Protein AF-A0A840FCD0-F1 (afdb_monomer_lite)

Structure (mmCIF, N/CA/C/O backbone):
data_AF-A0A840FCD0-F1
#
_entry.id   AF-A0A840FCD0-F1
#
loop_
_atom_site.group_PDB
_atom_site.id
_atom_site.type_symbol
_atom_site.label_atom_id
_atom_site.label_alt_id
_atom_site.label_comp_id
_atom_site.label_asym_id
_atom_site.label_entity_id
_atom_site.label_seq_id
_atom_site.pdbx_PDB_ins_code
_atom_site.Cartn_x
_atom_site.Cartn_y
_atom_site.Cartn_z
_atom_site.occupancy
_atom_site.B_iso_or_equiv
_atom_site.auth_seq_id
_atom_site.auth_comp_id
_atom_site.auth_asym_id
_atom_site.auth_atom_id
_atom_site.pdbx_PDB_model_num
ATOM 1 N N . MET A 1 1 ? -14.335 1.901 -8.411 1.00 53.50 1 MET A N 1
ATOM 2 C CA . MET A 1 1 ? -13.126 1.988 -7.556 1.00 53.50 1 MET A CA 1
ATOM 3 C C . MET A 1 1 ? -11.954 1.161 -8.076 1.00 53.50 1 MET A C 1
ATOM 5 O O . MET A 1 1 ? -10.919 1.753 -8.349 1.00 53.50 1 MET A O 1
ATOM 9 N N . LEU A 1 2 ? -12.101 -0.151 -8.300 1.00 54.41 2 LEU A N 1
ATOM 10 C CA . LEU A 1 2 ? -10.991 -1.029 -8.716 1.00 54.41 2 LEU A CA 1
ATOM 11 C C . LEU A 1 2 ? -10.265 -0.563 -9.998 1.00 54.41 2 LEU A C 1
ATOM 13 O O . LEU A 1 2 ? -9.046 -0.466 -10.013 1.00 54.41 2 LEU A O 1
ATOM 17 N N . ARG A 1 3 ? -11.007 -0.172 -11.048 1.00 61.44 3 ARG A N 1
ATOM 18 C CA . ARG A 1 3 ? -10.421 0.370 -12.295 1.00 61.44 3 ARG A CA 1
ATOM 19 C C . ARG A 1 3 ? -9.630 1.665 -12.098 1.00 61.44 3 ARG A C 1
ATOM 21 O O . ARG A 1 3 ? -8.637 1.869 -12.782 1.00 61.44 3 ARG A O 1
ATOM 28 N N . ALA A 1 4 ? -10.061 2.535 -11.185 1.00 66.75 4 ALA A N 1
ATOM 29 C CA . ALA A 1 4 ? -9.369 3.795 -10.916 1.00 66.75 4 ALA A CA 1
ATOM 30 C C . ALA A 1 4 ? -8.042 3.549 -10.183 1.00 66.75 4 ALA A C 1
ATOM 32 O O . ALA A 1 4 ? -7.031 4.143 -10.544 1.00 66.75 4 ALA A O 1
ATOM 33 N N . LEU A 1 5 ? -8.037 2.613 -9.227 1.00 60.81 5 LEU A N 1
ATOM 34 C CA . LEU A 1 5 ? -6.828 2.165 -8.536 1.00 60.81 5 LEU A CA 1
ATOM 35 C C . LEU A 1 5 ? -5.836 1.527 -9.519 1.00 60.81 5 LEU A C 1
ATOM 37 O O . LEU A 1 5 ? -4.666 1.891 -9.538 1.00 60.81 5 LEU A O 1
ATOM 41 N N . ILE A 1 6 ? -6.329 0.640 -10.388 1.00 63.62 6 ILE A N 1
ATOM 42 C CA . ILE A 1 6 ? -5.531 -0.013 -11.432 1.00 63.62 6 ILE A CA 1
ATOM 43 C C . ILE A 1 6 ? -4.907 1.031 -12.368 1.00 63.62 6 ILE A C 1
ATOM 45 O O . ILE A 1 6 ? -3.697 1.007 -12.559 1.00 63.62 6 ILE A O 1
ATOM 49 N N . ASN A 1 7 ? -5.697 1.984 -12.875 1.00 68.12 7 ASN A N 1
ATOM 50 C CA . ASN A 1 7 ? -5.218 3.020 -13.798 1.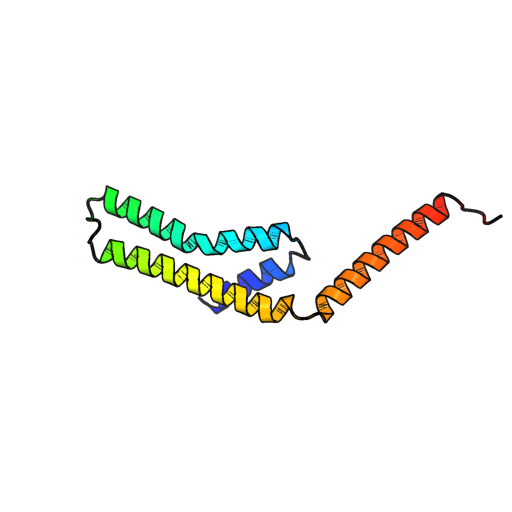00 68.12 7 ASN A CA 1
ATOM 51 C C . ASN A 1 7 ? -4.235 4.011 -13.152 1.00 68.12 7 ASN A C 1
ATOM 53 O O . ASN A 1 7 ? -3.300 4.463 -13.813 1.00 68.12 7 ASN A O 1
ATOM 57 N N . TRP A 1 8 ? -4.440 4.375 -11.881 1.00 66.12 8 TRP A N 1
ATOM 58 C CA . TRP A 1 8 ? -3.495 5.219 -11.144 1.00 66.12 8 TRP A CA 1
ATOM 59 C C . TRP A 1 8 ? -2.166 4.490 -10.926 1.00 66.12 8 TRP A C 1
ATOM 61 O O . TRP A 1 8 ? -1.113 5.041 -11.243 1.00 66.12 8 TRP A O 1
ATOM 71 N N . MET A 1 9 ? -2.221 3.227 -10.489 1.00 60.72 9 MET A N 1
ATOM 72 C CA . MET A 1 9 ? -1.029 2.394 -10.321 1.00 60.72 9 MET A CA 1
ATOM 73 C C . MET A 1 9 ? -0.307 2.156 -11.650 1.00 60.72 9 MET A C 1
ATOM 75 O O . MET A 1 9 ? 0.916 2.177 -11.664 1.00 60.72 9 MET A O 1
ATOM 79 N N . ASP A 1 10 ? -1.036 1.988 -12.759 1.00 62.25 10 ASP A N 1
ATOM 80 C CA . ASP A 1 10 ? -0.470 1.845 -14.106 1.00 62.25 10 ASP A CA 1
ATOM 81 C C . ASP A 1 10 ? 0.290 3.087 -14.573 1.00 62.25 10 ASP A C 1
ATOM 83 O O . ASP A 1 10 ? 1.387 2.971 -15.122 1.00 62.25 10 ASP A O 1
ATOM 87 N N . ARG A 1 11 ? -0.256 4.286 -14.331 1.00 62.72 11 ARG A N 1
ATOM 88 C CA . ARG A 1 11 ? 0.451 5.543 -14.627 1.00 62.72 11 ARG A CA 1
ATOM 89 C C . ARG A 1 11 ? 1.699 5.712 -13.776 1.00 62.72 11 ARG A C 1
ATOM 91 O O . ARG A 1 11 ? 2.743 6.084 -14.309 1.00 62.72 11 ARG A O 1
ATOM 98 N N . ASP A 1 12 ? 1.593 5.446 -12.478 1.00 61.62 12 ASP A N 1
ATOM 99 C CA . ASP A 1 12 ? 2.732 5.561 -11.571 1.00 61.62 12 ASP A CA 1
ATOM 100 C C . ASP A 1 12 ? 3.843 4.574 -11.966 1.00 61.62 12 ASP A C 1
ATOM 102 O O . ASP A 1 12 ? 5.015 4.948 -12.041 1.00 61.62 12 ASP A O 1
ATOM 106 N N . TRP A 1 13 ? 3.463 3.361 -12.375 1.00 57.00 13 TRP A N 1
ATOM 107 C CA . TRP A 1 13 ? 4.379 2.335 -12.870 1.00 57.00 13 TRP A CA 1
ATOM 108 C C . TRP A 1 13 ? 5.039 2.670 -14.207 1.00 57.00 13 TRP A C 1
ATOM 110 O O . TRP A 1 13 ? 6.257 2.539 -14.333 1.00 57.00 13 TRP A O 1
ATOM 120 N N . ALA A 1 14 ? 4.276 3.130 -15.202 1.00 57.94 14 ALA A N 1
ATOM 121 C CA . ALA A 1 14 ? 4.818 3.496 -16.513 1.00 57.94 14 ALA A CA 1
ATOM 122 C C . ALA A 1 14 ? 5.866 4.620 -16.417 1.00 57.94 14 ALA A C 1
ATOM 124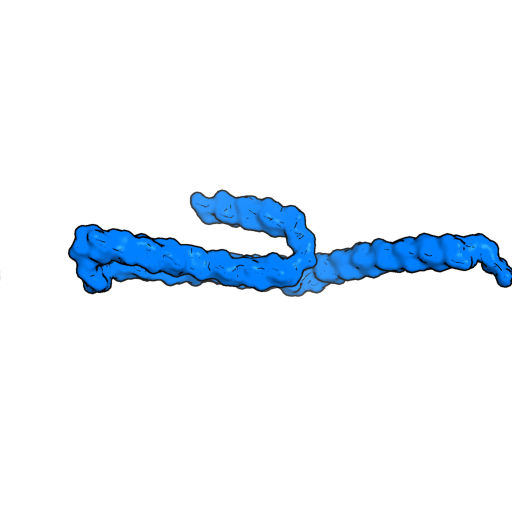 O O . ALA A 1 14 ? 6.798 4.681 -17.221 1.00 57.94 14 ALA A O 1
ATOM 125 N N . SER A 1 15 ? 5.739 5.491 -15.412 1.00 57.81 15 SER A N 1
ATOM 126 C CA . SER A 1 15 ? 6.661 6.605 -15.192 1.00 57.81 15 SER A CA 1
ATOM 127 C C . SER A 1 15 ? 7.991 6.207 -14.533 1.00 57.81 15 SER A C 1
ATOM 129 O O . SER A 1 15 ? 8.972 6.943 -14.647 1.00 57.81 15 SER A O 1
ATOM 131 N N . ARG A 1 16 ? 8.079 5.039 -13.879 1.00 55.12 16 ARG A N 1
ATOM 132 C CA . ARG A 1 16 ? 9.210 4.685 -13.001 1.00 55.12 16 ARG A CA 1
ATOM 133 C C . ARG A 1 16 ? 9.957 3.459 -13.522 1.00 55.12 16 ARG A C 1
ATOM 135 O O . ARG A 1 16 ? 9.874 2.360 -12.979 1.00 55.12 16 ARG A O 1
ATOM 142 N N . ARG A 1 17 ? 10.727 3.674 -14.598 1.00 52.75 17 ARG A N 1
ATOM 143 C CA . ARG A 1 17 ? 11.717 2.721 -15.132 1.00 52.75 17 ARG A CA 1
ATOM 144 C C . ARG A 1 17 ? 12.631 2.218 -13.998 1.00 52.75 17 ARG A C 1
ATOM 146 O O . ARG A 1 17 ? 13.427 2.984 -13.470 1.00 52.75 17 ARG A O 1
ATOM 153 N N . TYR A 1 18 ? 12.521 0.932 -13.665 1.00 51.69 18 TYR A N 1
ATOM 154 C CA . TYR A 1 18 ? 13.564 0.100 -13.049 1.00 51.69 18 TYR A CA 1
ATOM 155 C C . TYR A 1 18 ? 14.336 0.729 -11.869 1.00 51.69 18 TYR A C 1
ATOM 157 O O . TYR A 1 18 ? 15.547 0.930 -11.938 1.00 51.69 18 TYR A O 1
ATOM 165 N N . ASN A 1 19 ? 13.654 1.013 -10.756 1.00 57.84 19 ASN A N 1
ATOM 166 C CA . ASN A 1 19 ? 14.333 1.361 -9.507 1.00 57.84 19 ASN A CA 1
ATOM 167 C C . ASN A 1 19 ? 14.109 0.256 -8.450 1.00 57.84 19 ASN A C 1
ATOM 169 O O . ASN A 1 19 ? 12.993 0.123 -7.945 1.00 57.84 19 ASN A O 1
ATOM 173 N N . PRO A 1 20 ? 15.135 -0.539 -8.084 1.00 57.75 20 PRO A N 1
ATOM 174 C CA . PRO A 1 20 ? 15.003 -1.603 -7.083 1.00 57.75 20 PRO A CA 1
ATOM 175 C C . PRO A 1 20 ? 14.626 -1.068 -5.693 1.00 57.75 20 PRO A C 1
ATOM 177 O O . PRO A 1 20 ? 13.909 -1.740 -4.953 1.00 57.75 20 PRO A O 1
ATOM 180 N N . VAL A 1 21 ? 15.019 0.169 -5.365 1.00 61.59 21 VAL A N 1
ATOM 181 C CA . VAL A 1 21 ? 14.587 0.858 -4.137 1.00 61.59 21 VAL A CA 1
ATOM 182 C C . VAL A 1 21 ? 13.081 1.101 -4.165 1.00 61.59 21 VAL A C 1
ATOM 184 O O . VAL A 1 21 ? 12.413 0.967 -3.146 1.00 61.59 21 VAL A O 1
ATOM 187 N N . PHE A 1 22 ? 12.520 1.389 -5.339 1.00 62.56 22 PHE A N 1
ATOM 188 C CA . PHE A 1 22 ? 11.083 1.568 -5.504 1.00 62.56 22 PHE A CA 1
ATOM 189 C C . PHE A 1 22 ? 10.326 0.241 -5.394 1.00 62.56 22 PHE A C 1
ATOM 191 O O . PHE A 1 22 ? 9.301 0.188 -4.727 1.00 62.56 22 PHE A O 1
ATOM 198 N N . ALA A 1 23 ? 10.860 -0.850 -5.954 1.00 63.00 23 ALA A N 1
ATOM 199 C CA . ALA A 1 23 ? 10.286 -2.187 -5.777 1.00 63.00 23 ALA A CA 1
ATOM 200 C C . ALA A 1 23 ? 10.271 -2.623 -4.298 1.00 63.00 23 ALA A C 1
ATOM 202 O O . ALA A 1 23 ? 9.328 -3.276 -3.849 1.00 63.00 23 ALA A O 1
ATOM 203 N N . PHE A 1 24 ? 11.291 -2.232 -3.528 1.00 65.75 24 PHE A N 1
ATOM 204 C CA . PHE A 1 24 ? 11.316 -2.420 -2.079 1.00 65.75 24 PHE A CA 1
ATOM 205 C C . PHE A 1 24 ? 10.308 -1.505 -1.365 1.00 65.75 24 PHE A C 1
ATOM 207 O O . PHE A 1 24 ? 9.499 -1.989 -0.576 1.00 65.75 24 PHE A O 1
ATOM 214 N N . ALA A 1 25 ? 10.283 -0.210 -1.691 1.00 67.44 25 ALA A N 1
ATOM 215 C CA . ALA A 1 25 ? 9.358 0.764 -1.106 1.00 67.44 25 ALA A CA 1
ATOM 216 C C . ALA A 1 25 ? 7.883 0.453 -1.416 1.00 67.44 25 ALA A C 1
ATOM 218 O O . ALA A 1 25 ? 7.010 0.706 -0.593 1.00 67.44 25 ALA A O 1
ATOM 219 N N . GLN A 1 26 ? 7.587 -0.170 -2.557 1.00 68.56 26 GLN A N 1
ATOM 220 C CA . GLN A 1 26 ? 6.238 -0.600 -2.920 1.00 68.56 26 GLN A CA 1
ATOM 221 C C . GLN A 1 26 ? 5.691 -1.672 -1.962 1.00 68.56 26 GLN A C 1
ATOM 223 O O . GLN A 1 26 ? 4.480 -1.766 -1.781 1.00 68.56 26 GLN A O 1
ATOM 228 N N . ARG A 1 27 ? 6.558 -2.430 -1.276 1.00 72.00 27 ARG A N 1
ATOM 229 C CA . ARG A 1 27 ? 6.138 -3.365 -0.218 1.00 72.00 27 ARG A CA 1
ATOM 230 C C . ARG A 1 27 ? 5.635 -2.633 1.028 1.00 72.00 27 ARG A C 1
ATOM 232 O O . ARG A 1 27 ? 4.773 -3.157 1.721 1.00 72.00 27 ARG A O 1
ATOM 239 N N . LEU A 1 28 ? 6.100 -1.405 1.283 1.00 75.31 28 LEU A N 1
ATOM 240 C CA . LEU A 1 28 ? 5.592 -0.574 2.383 1.00 75.31 28 LEU A CA 1
ATOM 241 C C . LEU A 1 28 ? 4.139 -0.144 2.142 1.00 75.31 28 LEU A C 1
ATOM 243 O O . LEU A 1 28 ? 3.376 -0.001 3.093 1.00 75.31 28 LEU A O 1
ATOM 247 N N . VAL A 1 29 ? 3.724 -0.025 0.874 1.00 77.94 29 VAL A N 1
ATOM 248 C CA . VAL A 1 29 ? 2.329 0.271 0.504 1.00 77.94 29 VAL A CA 1
ATOM 249 C C . VAL A 1 29 ? 1.380 -0.842 0.961 1.00 77.94 29 VAL A C 1
ATOM 251 O O . VAL A 1 29 ? 0.216 -0.570 1.242 1.00 77.94 29 VAL A O 1
ATOM 254 N N . TRP A 1 30 ? 1.861 -2.083 1.111 1.00 80.31 30 TRP A N 1
ATOM 255 C CA . TRP A 1 30 ? 1.038 -3.194 1.601 1.00 80.31 30 TRP A CA 1
ATOM 256 C C . TRP A 1 30 ? 0.594 -2.990 3.048 1.00 80.31 30 TRP A C 1
ATOM 258 O O . TRP A 1 30 ? -0.508 -3.391 3.402 1.00 80.31 30 TRP A O 1
ATOM 268 N N . GLY A 1 31 ? 1.418 -2.335 3.869 1.00 81.06 31 GLY A N 1
ATOM 269 C CA . GLY A 1 31 ? 1.096 -2.066 5.268 1.00 81.06 31 GLY A CA 1
ATOM 270 C C . GLY A 1 31 ? 0.125 -0.902 5.466 1.0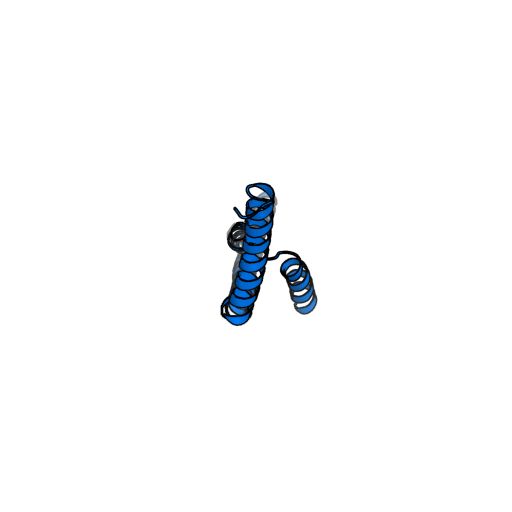0 81.06 31 GLY A C 1
ATOM 271 O O . GLY A 1 31 ? -0.463 -0.791 6.537 1.00 81.06 31 GLY A O 1
ATOM 272 N N . VAL A 1 32 ? -0.075 -0.040 4.461 1.00 87.69 32 VAL A N 1
ATOM 273 C CA . VAL A 1 32 ? -0.885 1.187 4.592 1.00 87.69 32 VAL A CA 1
ATOM 274 C C . VAL A 1 32 ? -2.308 0.911 5.096 1.00 87.69 32 VAL A C 1
ATOM 276 O O . VAL A 1 32 ? -2.716 1.582 6.043 1.00 87.69 32 VAL A O 1
ATOM 279 N N . PRO A 1 33 ? -3.062 -0.072 4.565 1.00 88.44 33 PRO A N 1
ATOM 280 C CA . PRO A 1 33 ? -4.389 -0.393 5.090 1.00 88.44 33 PRO A CA 1
ATOM 281 C C . PRO A 1 33 ? -4.374 -0.805 6.565 1.00 88.44 33 PRO A C 1
ATOM 283 O O . PRO A 1 33 ? -5.258 -0.406 7.317 1.00 88.44 33 PRO A O 1
ATOM 286 N N . VAL A 1 34 ? -3.349 -1.550 6.994 1.00 89.06 34 VAL A N 1
ATOM 287 C CA . VAL A 1 34 ? -3.196 -1.965 8.394 1.00 89.06 34 VAL A CA 1
ATOM 288 C C . VAL A 1 34 ? -2.874 -0.763 9.274 1.00 89.06 34 VAL A C 1
ATOM 290 O O . VAL A 1 34 ? -3.558 -0.550 10.268 1.00 89.06 34 VAL A O 1
ATOM 293 N N . PHE A 1 35 ? -1.911 0.080 8.895 1.00 91.00 35 PHE A N 1
ATOM 294 C CA . PHE A 1 35 ? -1.587 1.285 9.667 1.00 91.00 35 PHE A CA 1
ATOM 295 C C . PHE A 1 35 ? -2.773 2.245 9.782 1.00 91.00 35 PHE A C 1
ATOM 297 O O . PHE A 1 35 ? -3.012 2.788 10.857 1.00 91.00 35 PHE A O 1
ATOM 304 N N . LEU A 1 36 ? -3.551 2.411 8.709 1.00 91.69 36 LEU A N 1
ATOM 305 C CA . LEU A 1 36 ? -4.783 3.199 8.747 1.00 91.69 36 LEU A CA 1
ATOM 306 C C . LEU A 1 36 ? -5.826 2.575 9.677 1.00 91.69 36 LEU A C 1
ATOM 308 O O . LEU A 1 36 ? -6.452 3.300 10.445 1.00 91.69 36 LEU A O 1
ATOM 312 N N . SER A 1 37 ? -5.988 1.248 9.651 1.00 90.50 37 SER A N 1
ATOM 313 C CA . SER A 1 37 ? -6.900 0.563 10.572 1.00 90.50 37 SER A CA 1
ATOM 314 C C . SER A 1 37 ? -6.466 0.709 12.030 1.00 90.50 37 SER A C 1
ATOM 316 O O . SER A 1 37 ? -7.299 1.018 12.870 1.00 90.50 37 SER A O 1
ATOM 318 N N . LEU A 1 38 ? -5.167 0.604 12.331 1.00 92.00 38 LEU A N 1
ATOM 319 C CA . LEU A 1 38 ? -4.633 0.802 13.681 1.00 92.00 38 LEU A CA 1
ATOM 320 C C . LEU A 1 38 ? -4.833 2.241 14.166 1.00 92.00 38 LEU A C 1
ATOM 322 O O . LEU A 1 38 ? -5.248 2.454 15.300 1.00 92.00 38 LEU A O 1
ATOM 326 N N . ALA A 1 39 ? -4.589 3.231 13.302 1.00 92.44 39 ALA A N 1
ATOM 327 C CA . ALA A 1 39 ? -4.842 4.633 13.626 1.00 92.44 39 ALA A CA 1
ATOM 328 C C . ALA A 1 39 ? -6.334 4.898 13.893 1.00 92.44 39 ALA A C 1
ATOM 330 O O . ALA A 1 39 ? -6.675 5.638 14.814 1.00 92.44 39 ALA A O 1
ATOM 331 N N . ALA A 1 40 ? -7.223 4.271 13.118 1.00 91.00 40 ALA A N 1
ATOM 332 C CA . ALA A 1 40 ? -8.663 4.366 13.322 1.00 91.00 40 ALA A CA 1
ATOM 333 C C . ALA A 1 40 ? -9.113 3.675 14.620 1.00 91.00 40 ALA A C 1
ATOM 335 O O . ALA A 1 40 ? -9.927 4.240 15.343 1.00 91.00 40 ALA A O 1
ATOM 336 N N . VAL A 1 41 ? -8.554 2.509 14.959 1.00 91.69 41 VAL A N 1
ATOM 337 C CA . VAL A 1 41 ? -8.811 1.835 16.243 1.00 91.69 41 VAL A CA 1
ATOM 338 C C . VAL A 1 41 ? -8.360 2.700 17.417 1.00 91.69 41 VAL A C 1
ATOM 340 O O . VAL A 1 41 ? -9.151 2.938 18.322 1.00 91.69 41 VAL A O 1
ATOM 343 N N . ALA A 1 42 ? -7.151 3.265 17.367 1.00 90.19 42 ALA A N 1
ATOM 344 C CA . ALA A 1 42 ? -6.666 4.170 18.411 1.00 90.19 42 ALA A CA 1
ATOM 345 C C . ALA A 1 42 ? -7.581 5.399 18.588 1.00 90.19 42 ALA A C 1
ATOM 347 O O . ALA A 1 42 ? -7.840 5.836 19.710 1.00 90.19 42 ALA A O 1
ATOM 348 N N . ALA A 1 43 ? -8.117 5.939 17.489 1.00 91.94 43 ALA A N 1
ATOM 349 C CA . ALA A 1 43 ? -9.100 7.016 17.549 1.00 91.94 43 ALA A CA 1
ATOM 350 C C . ALA A 1 43 ? -10.426 6.557 18.186 1.00 91.94 43 ALA A C 1
ATOM 352 O O . ALA A 1 43 ? -10.973 7.265 19.028 1.00 91.94 43 ALA A O 1
ATOM 353 N N . LEU A 1 44 ? -10.929 5.371 17.838 1.00 90.25 44 LEU A N 1
ATOM 354 C CA . LEU A 1 44 ? -12.163 4.809 18.401 1.00 90.25 44 LEU A CA 1
ATOM 355 C C . LEU A 1 44 ? -12.047 4.523 19.902 1.00 90.25 44 LEU A C 1
ATOM 357 O O . LEU A 1 44 ? -12.975 4.823 20.655 1.00 90.25 44 LEU A O 1
ATOM 361 N N . GLU A 1 45 ? -10.904 4.008 20.345 1.00 89.56 45 GLU A N 1
ATOM 362 C CA . GLU A 1 45 ? -10.611 3.799 21.765 1.00 89.56 45 GLU A CA 1
ATOM 363 C C . GLU A 1 45 ? -10.539 5.121 22.527 1.00 89.56 45 GLU A C 1
ATOM 365 O O . GLU A 1 45 ? -11.090 5.235 23.620 1.00 89.56 45 GLU A O 1
ATOM 370 N N . SER A 1 46 ? -9.940 6.161 21.930 1.00 90.50 46 SER A N 1
ATOM 371 C CA . SER A 1 46 ? -9.905 7.499 22.538 1.00 90.50 46 SER A CA 1
ATOM 372 C C . SER A 1 46 ? -11.298 8.117 22.726 1.00 90.50 46 SER A C 1
ATOM 374 O O . SER A 1 46 ? -11.487 8.967 23.593 1.00 90.50 46 SER A O 1
ATOM 376 N N . LEU A 1 47 ? -12.284 7.660 21.945 1.00 89.94 47 LEU A N 1
ATOM 377 C CA . LEU A 1 47 ? -13.691 8.053 22.043 1.00 89.94 47 LEU A CA 1
ATOM 378 C C . LEU A 1 47 ? -14.499 7.164 23.008 1.00 89.94 47 LEU A C 1
ATOM 380 O O . LEU A 1 47 ? -15.695 7.389 23.177 1.00 89.94 47 LEU A O 1
ATOM 384 N N . GLY A 1 48 ? -13.859 6.184 23.655 1.00 88.50 48 GLY A N 1
ATOM 385 C CA . GLY A 1 48 ? -14.472 5.311 24.659 1.00 88.50 48 GLY A CA 1
ATOM 386 C C . GLY A 1 48 ? -14.982 3.967 24.134 1.00 88.50 48 GLY A C 1
ATOM 387 O O . GLY A 1 48 ? -15.674 3.266 24.872 1.00 88.50 48 GLY A O 1
ATOM 388 N N . SER A 1 49 ? -14.657 3.591 22.893 1.00 87.50 49 SER A N 1
ATOM 389 C CA . SER A 1 49 ? -14.989 2.256 22.368 1.00 87.50 49 SER A CA 1
ATOM 390 C C . SER A 1 49 ? -14.147 1.190 23.074 1.00 87.50 49 SER A C 1
ATOM 392 O O . SER A 1 49 ? -12.962 1.410 23.333 1.00 87.50 49 SER A O 1
ATOM 394 N N . SER A 1 50 ? -14.735 0.031 23.383 1.00 86.62 50 SER A N 1
ATOM 395 C CA . SER A 1 50 ? -13.974 -1.087 23.950 1.00 86.62 50 SER A CA 1
ATOM 396 C C . SER A 1 50 ? -13.226 -1.852 22.855 1.00 86.62 50 SER A C 1
ATOM 398 O O . SER A 1 50 ? -13.590 -1.809 21.681 1.00 86.62 50 SER A O 1
ATOM 400 N N . HIS A 1 51 ? -12.189 -2.590 23.248 1.00 80.56 51 HIS A N 1
ATOM 401 C CA . HIS A 1 51 ? -11.404 -3.417 22.326 1.00 80.56 51 HIS A CA 1
ATOM 402 C C . HIS A 1 51 ? -12.239 -4.524 21.653 1.00 80.56 51 HIS A C 1
ATOM 404 O O . HIS A 1 51 ? -11.930 -4.949 20.542 1.00 80.56 51 HIS A O 1
ATOM 410 N N . ASP A 1 52 ? -13.315 -4.957 22.317 1.00 86.62 52 ASP A N 1
ATOM 411 C CA . ASP A 1 52 ? -14.234 -5.993 21.838 1.00 86.62 52 ASP A CA 1
ATOM 412 C C . ASP A 1 52 ? -15.413 -5.415 21.038 1.00 86.62 52 ASP A C 1
ATOM 414 O O . ASP A 1 52 ? -16.312 -6.156 20.631 1.00 86.62 52 ASP A O 1
ATOM 418 N N . ASP A 1 53 ? -15.440 -4.096 20.815 1.00 88.25 53 ASP A N 1
ATOM 419 C CA . ASP A 1 53 ? -16.485 -3.458 20.025 1.00 88.25 53 ASP A CA 1
ATOM 420 C C . ASP A 1 53 ? -16.471 -4.036 18.593 1.00 88.25 53 ASP A C 1
ATOM 422 O O . ASP A 1 53 ? -15.430 -4.011 17.918 1.00 88.25 53 ASP A O 1
ATOM 426 N N . PRO A 1 54 ? -17.613 -4.539 18.081 1.00 91.00 54 PRO A N 1
ATOM 427 C CA . PRO A 1 54 ? -17.734 -5.011 16.704 1.00 91.00 54 PRO A CA 1
ATOM 428 C C . PRO A 1 54 ? -17.208 -4.018 15.662 1.00 91.00 54 PRO A C 1
ATOM 430 O O . PRO A 1 54 ? -16.740 -4.429 14.599 1.00 91.00 54 PRO A O 1
ATOM 433 N N . LEU A 1 55 ? -17.266 -2.716 15.956 1.00 88.88 55 LEU A N 1
ATOM 434 C CA . LEU A 1 55 ? -16.754 -1.663 15.089 1.00 88.88 55 LEU A CA 1
ATOM 435 C C . LEU A 1 55 ? -15.217 -1.652 15.053 1.00 88.88 55 LEU A C 1
ATOM 437 O O . LEU A 1 55 ? -14.638 -1.592 13.967 1.00 88.88 55 LEU A O 1
ATOM 441 N N . VAL A 1 56 ? -14.552 -1.796 16.204 1.00 88.00 56 VAL A N 1
ATOM 442 C CA . VAL A 1 56 ? -13.084 -1.920 16.313 1.00 88.00 56 VAL A CA 1
ATOM 443 C C . VAL A 1 56 ? -12.595 -3.173 15.582 1.00 88.00 56 VAL A C 1
ATOM 445 O O . VAL A 1 56 ? -11.694 -3.098 14.739 1.00 88.00 56 VAL A O 1
ATOM 448 N N . LEU A 1 57 ? -13.256 -4.310 15.817 1.00 91.31 57 LEU A N 1
ATOM 449 C CA . LEU A 1 57 ? -12.952 -5.574 15.141 1.00 91.31 57 LEU A CA 1
ATOM 450 C C . LEU A 1 57 ? -13.179 -5.485 13.624 1.00 91.31 57 LEU A C 1
ATOM 452 O O . LEU A 1 57 ? -12.364 -5.974 12.838 1.00 91.31 57 LEU A O 1
ATOM 456 N N . GLY A 1 58 ? -14.255 -4.820 13.195 1.00 90.38 58 GLY A N 1
ATOM 457 C CA . GLY A 1 58 ? -14.570 -4.600 11.785 1.00 90.38 58 GLY A CA 1
ATOM 458 C C . GLY A 1 58 ? -13.530 -3.738 11.067 1.00 90.38 58 GLY A C 1
ATOM 459 O O . GLY A 1 58 ? -13.130 -4.060 9.946 1.00 90.38 58 GLY A O 1
ATOM 460 N N . VAL A 1 59 ? -13.040 -2.677 11.715 1.00 90.00 59 VAL A N 1
ATOM 461 C CA . VAL A 1 59 ? -11.981 -1.806 11.176 1.00 90.00 59 VAL A CA 1
ATOM 462 C C . VAL A 1 59 ? -10.670 -2.573 10.997 1.00 90.00 59 VAL A C 1
ATOM 464 O O . VAL A 1 59 ? -10.046 -2.476 9.937 1.00 90.00 59 VAL A O 1
ATOM 467 N N . LEU A 1 60 ? -10.277 -3.384 11.981 1.00 90.19 60 LEU A N 1
ATOM 468 C CA . LEU A 1 60 ? -9.103 -4.260 11.893 1.00 90.19 60 LEU A CA 1
ATOM 469 C C . LEU A 1 60 ? -9.237 -5.297 10.772 1.00 90.19 60 LEU A C 1
ATOM 471 O O . LEU A 1 60 ? -8.321 -5.459 9.961 1.00 90.19 60 LEU A O 1
ATOM 475 N N . ALA A 1 61 ? -10.392 -5.962 10.678 1.00 92.06 61 ALA A N 1
ATOM 476 C CA . ALA A 1 61 ? -10.665 -6.939 9.627 1.00 92.06 61 ALA A CA 1
ATOM 477 C C . ALA A 1 61 ? -10.607 -6.305 8.226 1.00 92.06 61 ALA A C 1
ATOM 479 O O . ALA A 1 61 ? -10.019 -6.883 7.308 1.00 92.06 61 ALA A O 1
ATOM 480 N N . LEU A 1 62 ? -11.149 -5.093 8.064 1.00 91.31 62 LEU A N 1
ATOM 481 C CA . LEU A 1 62 ? -11.063 -4.322 6.821 1.00 91.31 62 LEU A CA 1
ATOM 482 C C . LEU A 1 62 ? -9.623 -3.921 6.485 1.00 91.31 62 LEU A C 1
ATOM 484 O O . LEU A 1 62 ? -9.224 -4.024 5.323 1.00 91.31 62 LEU A O 1
ATOM 488 N N . GLY A 1 63 ? -8.831 -3.509 7.478 1.00 89.75 63 GLY A N 1
ATOM 489 C CA . GLY A 1 63 ? -7.407 -3.215 7.307 1.00 89.75 63 GLY A CA 1
ATOM 490 C C . GLY A 1 63 ? -6.626 -4.430 6.807 1.00 89.75 63 GLY A C 1
ATOM 491 O O . GLY A 1 63 ? -5.907 -4.344 5.808 1.00 89.75 63 GLY A O 1
ATOM 492 N N . GLY A 1 64 ? -6.832 -5.586 7.442 1.00 90.88 64 GLY A N 1
ATOM 493 C CA . GLY A 1 64 ? -6.230 -6.855 7.032 1.00 90.88 64 GLY A CA 1
ATOM 494 C C . GLY A 1 64 ? -6.650 -7.277 5.621 1.00 90.88 64 GLY A C 1
ATOM 495 O O . GLY A 1 64 ? -5.797 -7.530 4.768 1.00 90.88 64 GLY A O 1
ATOM 496 N N . ALA A 1 65 ? -7.953 -7.290 5.331 1.00 92.38 65 ALA A N 1
ATOM 497 C CA . ALA A 1 65 ? -8.472 -7.631 4.006 1.00 92.38 65 ALA A CA 1
ATOM 498 C C . ALA A 1 65 ? -7.953 -6.676 2.916 1.00 92.38 65 ALA A C 1
ATOM 500 O O . ALA A 1 65 ? -7.580 -7.113 1.825 1.00 92.38 65 ALA A O 1
ATOM 501 N N . GLY A 1 66 ? -7.867 -5.378 3.223 1.00 88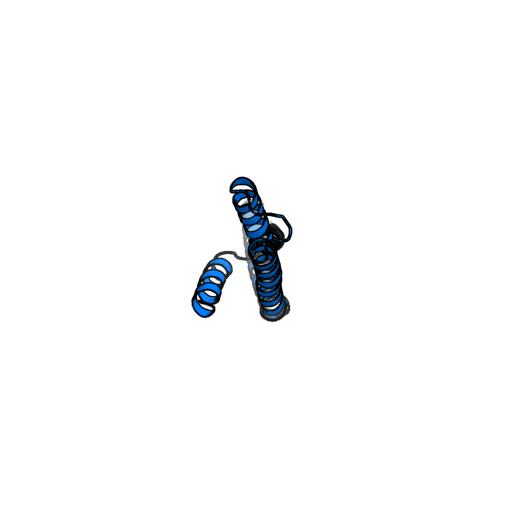.06 66 GLY A N 1
ATOM 502 C CA . GLY A 1 66 ? -7.300 -4.363 2.340 1.00 88.06 66 GLY A CA 1
ATOM 503 C C . GLY A 1 66 ? -5.823 -4.610 2.035 1.00 88.06 66 GLY A C 1
ATOM 504 O O . GLY A 1 66 ? -5.424 -4.557 0.870 1.00 88.06 66 GLY A O 1
ATOM 505 N N . MET A 1 67 ? -5.019 -4.948 3.048 1.00 89.44 67 MET A N 1
ATOM 506 C CA . MET A 1 67 ? -3.616 -5.333 2.859 1.00 89.44 67 MET A CA 1
ATOM 507 C C . MET A 1 67 ? -3.493 -6.550 1.940 1.00 89.44 67 MET A C 1
ATOM 509 O O . MET A 1 67 ? -2.725 -6.508 0.977 1.00 89.44 67 MET A O 1
ATOM 513 N N . PHE A 1 68 ? -4.277 -7.606 2.178 1.00 88.19 68 PHE A N 1
ATOM 514 C CA . PHE A 1 68 ? -4.259 -8.803 1.332 1.00 88.19 68 PHE A CA 1
ATOM 515 C C . PHE A 1 68 ? -4.672 -8.506 -0.111 1.00 88.19 68 PHE A C 1
ATOM 517 O O . PHE A 1 68 ? -4.021 -8.987 -1.037 1.00 88.19 68 PHE A O 1
ATOM 524 N N . ALA A 1 69 ? -5.697 -7.679 -0.325 1.00 87.12 69 ALA A N 1
ATOM 525 C CA . ALA A 1 69 ? -6.128 -7.286 -1.663 1.00 87.12 69 ALA A CA 1
ATOM 526 C C . ALA A 1 69 ? -5.024 -6.524 -2.420 1.00 87.12 69 ALA A C 1
ATOM 528 O O . ALA A 1 69 ? -4.717 -6.854 -3.568 1.00 87.12 69 ALA A O 1
ATOM 529 N N . ILE A 1 70 ? -4.379 -5.545 -1.775 1.00 82.88 70 ILE A N 1
ATOM 530 C CA . ILE A 1 70 ? -3.273 -4.780 -2.375 1.00 82.88 70 ILE A CA 1
ATOM 531 C C . ILE A 1 70 ? -2.066 -5.684 -2.649 1.00 82.88 70 ILE A C 1
ATOM 533 O O . ILE A 1 70 ? -1.443 -5.582 -3.712 1.00 82.88 70 ILE A O 1
ATOM 537 N N . MET A 1 71 ? -1.744 -6.585 -1.720 1.00 84.38 71 MET A N 1
ATOM 538 C CA . MET A 1 71 ? -0.649 -7.538 -1.870 1.00 84.38 71 MET A CA 1
ATOM 539 C C . MET A 1 71 ? -0.904 -8.505 -3.033 1.00 84.38 71 MET A C 1
ATOM 541 O O . MET A 1 71 ? -0.028 -8.670 -3.878 1.00 84.38 71 MET A O 1
ATOM 545 N N . LEU A 1 72 ? -2.104 -9.088 -3.137 1.00 83.94 72 LEU A N 1
ATOM 546 C CA . LEU A 1 72 ? -2.480 -10.001 -4.223 1.00 83.94 72 LEU A CA 1
ATOM 547 C C . LEU A 1 72 ? -2.433 -9.319 -5.589 1.00 83.94 72 LEU A C 1
ATOM 549 O O . LEU A 1 72 ? -1.882 -9.881 -6.532 1.00 83.94 72 LEU A O 1
ATOM 553 N N . VAL A 1 73 ? -2.948 -8.092 -5.699 1.00 79.19 73 VAL A N 1
ATOM 554 C CA . VAL A 1 73 ? -2.855 -7.313 -6.942 1.00 79.19 73 VAL A CA 1
ATOM 555 C C . VAL A 1 73 ? -1.395 -7.012 -7.280 1.00 79.19 73 VAL A C 1
ATOM 557 O O . VAL A 1 73 ? -0.988 -7.160 -8.432 1.00 79.19 73 VAL A O 1
ATOM 560 N N . SER A 1 74 ? -0.582 -6.643 -6.288 1.00 73.81 74 SER A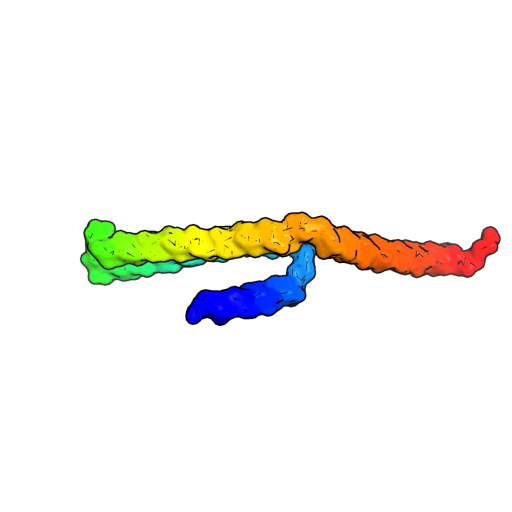 N 1
ATOM 561 C CA . SER A 1 74 ? 0.851 -6.396 -6.487 1.00 73.81 74 SER A CA 1
ATOM 562 C C . SER A 1 74 ? 1.585 -7.654 -6.961 1.00 73.81 74 SER A C 1
ATOM 564 O O . SER A 1 74 ? 2.368 -7.579 -7.905 1.00 73.81 74 SER A O 1
ATOM 566 N N . LEU A 1 75 ? 1.300 -8.812 -6.358 1.00 75.50 75 LEU A N 1
ATOM 567 C CA . LEU A 1 75 ? 1.884 -10.107 -6.717 1.00 75.50 75 LEU A CA 1
ATOM 568 C C . LEU A 1 75 ? 1.441 -10.578 -8.101 1.00 75.50 75 LEU A C 1
ATOM 570 O O . LEU A 1 75 ? 2.289 -10.956 -8.902 1.00 75.50 75 LEU A O 1
ATOM 574 N N . TYR A 1 76 ? 0.146 -10.504 -8.415 1.00 75.44 76 TYR A N 1
ATOM 575 C CA . TYR A 1 76 ? -0.383 -10.830 -9.741 1.00 75.44 76 TYR A CA 1
ATOM 576 C C . TYR A 1 76 ? 0.305 -9.999 -10.828 1.00 75.44 76 TYR A C 1
ATOM 578 O O . TYR A 1 76 ? 0.720 -10.527 -11.857 1.00 75.44 76 TYR A O 1
ATOM 586 N N . ARG A 1 77 ? 0.495 -8.697 -10.588 1.00 66.06 77 ARG A N 1
ATOM 587 C CA . ARG A 1 77 ? 1.162 -7.810 -11.549 1.00 66.06 77 ARG A CA 1
ATOM 588 C C . ARG A 1 77 ? 2.672 -8.020 -11.601 1.00 66.06 77 ARG A C 1
ATOM 590 O O . ARG A 1 77 ? 3.243 -7.905 -12.681 1.00 66.06 77 ARG A O 1
ATOM 597 N N . TRP A 1 78 ? 3.316 -8.386 -10.494 1.00 66.88 78 TRP A N 1
ATOM 598 C CA . TRP A 1 78 ? 4.715 -8.816 -10.504 1.00 66.88 78 TRP A CA 1
ATOM 599 C C . TRP A 1 78 ? 4.887 -10.099 -11.330 1.00 66.88 78 TRP A C 1
ATOM 601 O O . TRP A 1 78 ? 5.742 -10.156 -12.212 1.00 66.88 78 TRP A O 1
ATOM 611 N N . ALA A 1 79 ? 3.995 -11.074 -11.149 1.00 65.44 79 ALA A N 1
ATOM 612 C CA . ALA A 1 79 ? 3.956 -12.296 -11.944 1.00 65.44 79 ALA A CA 1
ATOM 613 C C . ALA A 1 79 ? 3.628 -12.035 -13.425 1.00 65.44 79 ALA A C 1
ATOM 615 O O . ALA A 1 79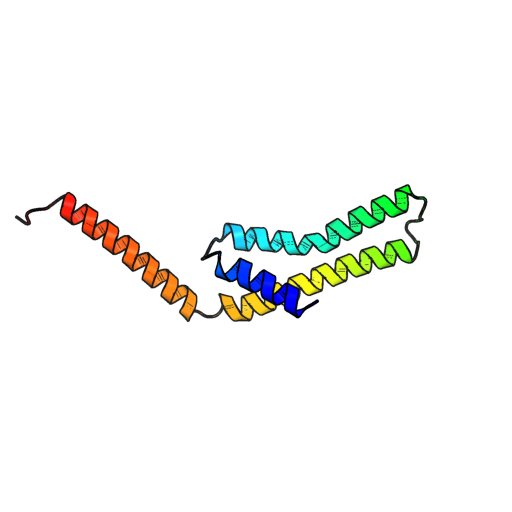 ? 4.172 -12.721 -14.283 1.00 65.44 79 ALA A O 1
ATOM 616 N N . ALA A 1 80 ? 2.804 -11.032 -13.748 1.00 64.50 80 ALA A N 1
ATOM 617 C CA . ALA A 1 80 ? 2.423 -10.697 -15.124 1.00 64.50 80 ALA A CA 1
ATOM 618 C C . ALA A 1 80 ? 3.412 -9.758 -15.853 1.00 64.50 80 ALA A C 1
ATOM 620 O O . ALA A 1 80 ? 3.466 -9.761 -17.083 1.00 64.50 80 ALA A O 1
ATOM 621 N N . GLY A 1 81 ? 4.164 -8.926 -15.122 1.00 52.72 81 GLY A N 1
ATOM 622 C CA . GLY A 1 81 ? 4.996 -7.851 -15.679 1.00 52.72 81 GLY A CA 1
ATOM 623 C C . GLY A 1 81 ? 6.499 -7.979 -15.422 1.00 52.72 81 GLY A C 1
ATOM 624 O O . GLY A 1 81 ? 7.285 -7.509 -16.238 1.00 52.72 81 GLY A O 1
ATOM 625 N N . TYR A 1 82 ? 6.916 -8.625 -14.329 1.00 47.97 82 TYR A N 1
ATOM 626 C CA . TYR A 1 82 ? 8.331 -8.792 -13.964 1.00 47.97 82 TYR A CA 1
ATOM 627 C C . TYR A 1 82 ? 8.909 -10.158 -14.361 1.00 47.97 82 TYR A C 1
ATOM 629 O O . TYR A 1 82 ? 10.125 -10.276 -14.460 1.00 47.97 82 TYR A O 1
ATOM 637 N N . SER A 1 83 ? 8.072 -11.170 -14.625 1.00 46.31 83 SER A N 1
ATOM 638 C CA . SER A 1 83 ? 8.515 -12.468 -15.173 1.00 46.31 83 SER A CA 1
ATOM 639 C C . SER A 1 83 ? 8.680 -12.469 -16.699 1.00 46.31 83 SER A C 1
ATOM 641 O O . SER A 1 83 ? 9.243 -13.410 -17.254 1.00 46.31 83 SER A O 1
ATOM 643 N N . ARG A 1 84 ? 8.220 -11.419 -17.398 1.00 47.41 84 ARG A N 1
ATOM 644 C CA . ARG A 1 84 ? 8.471 -11.242 -18.835 1.00 47.41 84 ARG A CA 1
ATOM 645 C C . ARG A 1 84 ? 9.928 -10.826 -19.047 1.00 47.41 84 ARG A C 1
ATOM 647 O O . ARG A 1 84 ? 10.243 -9.633 -19.056 1.00 47.41 84 ARG A O 1
ATOM 654 N N . SER A 1 85 ? 10.791 -11.826 -19.221 1.00 50.19 85 SER A N 1
ATOM 655 C CA . SER A 1 85 ? 12.201 -11.711 -19.624 1.00 50.19 85 SER A CA 1
ATOM 656 C C . SER A 1 85 ? 12.417 -10.659 -20.712 1.00 50.19 85 SER A C 1
ATOM 658 O O . SER A 1 85 ? 13.322 -9.840 -20.598 1.00 50.19 85 SER A O 1
ATOM 660 N N . ASP A 1 86 ? 11.513 -10.587 -21.689 1.00 52.97 86 ASP A N 1
ATOM 661 C CA . ASP A 1 86 ? 11.629 -9.727 -22.870 1.00 52.97 86 ASP A CA 1
ATOM 662 C C . ASP A 1 86 ? 11.743 -8.230 -22.547 1.00 52.97 86 ASP A C 1
ATOM 664 O O . ASP A 1 86 ? 12.416 -7.481 -23.257 1.00 52.97 86 ASP A O 1
ATOM 668 N N . TYR A 1 87 ? 11.086 -7.754 -21.483 1.00 52.34 87 TYR A N 1
ATOM 669 C CA . TYR A 1 87 ? 11.140 -6.335 -21.114 1.00 52.34 87 TYR A CA 1
ATOM 670 C C . TYR A 1 87 ? 12.423 -6.004 -20.342 1.00 52.34 87 TYR A C 1
ATOM 672 O O . TYR A 1 87 ? 13.022 -4.947 -20.552 1.00 52.34 87 TYR A O 1
ATOM 680 N N . GLN A 1 88 ? 12.878 -6.925 -19.486 1.00 52.06 88 GLN A N 1
ATOM 681 C CA . GLN A 1 88 ? 14.148 -6.791 -18.770 1.00 52.06 88 GLN A CA 1
ATOM 682 C C . GLN A 1 88 ? 15.339 -6.902 -19.726 1.00 52.06 88 GLN A C 1
ATOM 684 O O . GLN A 1 88 ? 16.290 -6.132 -19.609 1.00 52.06 88 GLN A O 1
ATOM 689 N N . GLU A 1 89 ? 15.263 -7.789 -20.720 1.00 55.78 89 GLU A N 1
ATOM 690 C CA . GLU A 1 89 ? 16.276 -7.945 -21.763 1.00 55.78 89 GLU A CA 1
ATOM 691 C C . GLU A 1 89 ? 16.372 -6.712 -22.659 1.00 55.78 89 GLU A C 1
ATOM 693 O O . GLU A 1 89 ? 17.478 -6.227 -22.897 1.00 55.78 89 GLU A O 1
ATOM 698 N N . ARG A 1 90 ? 15.240 -6.129 -23.082 1.00 61.72 90 ARG A N 1
ATOM 699 C CA . ARG A 1 90 ? 15.236 -4.874 -23.856 1.00 61.72 90 ARG A CA 1
ATOM 700 C C . ARG A 1 90 ? 15.787 -3.695 -23.056 1.00 61.72 90 ARG A C 1
ATOM 702 O O . ARG A 1 90 ? 16.579 -2.921 -23.585 1.00 61.72 90 ARG A O 1
ATOM 709 N N . ALA A 1 91 ? 15.427 -3.573 -21.779 1.00 57.12 91 ALA A N 1
ATOM 710 C CA . ALA A 1 91 ? 15.961 -2.520 -20.916 1.00 57.12 91 ALA A CA 1
ATOM 711 C C . ALA A 1 91 ? 17.468 -2.702 -20.644 1.00 57.12 91 ALA A C 1
ATOM 713 O O . ALA A 1 91 ? 18.221 -1.726 -20.639 1.00 57.12 91 ALA A O 1
ATOM 714 N N . ALA A 1 92 ? 17.928 -3.944 -20.466 1.00 60.69 92 ALA A N 1
ATOM 715 C CA . ALA A 1 92 ? 19.344 -4.267 -20.312 1.00 60.69 92 ALA A CA 1
ATOM 716 C C . ALA A 1 92 ? 20.137 -4.062 -21.614 1.00 60.69 92 ALA A C 1
ATOM 718 O O . ALA A 1 92 ? 21.309 -3.687 -21.554 1.00 60.69 92 ALA A O 1
ATOM 719 N N . ALA A 1 93 ? 19.524 -4.289 -22.777 1.00 63.59 93 ALA A N 1
ATOM 720 C CA . ALA A 1 93 ? 20.111 -3.994 -24.081 1.00 63.59 93 ALA A CA 1
ATOM 721 C C . ALA A 1 93 ? 20.255 -2.478 -24.296 1.00 63.59 93 ALA A C 1
ATOM 723 O O . ALA A 1 93 ? 21.362 -2.015 -24.563 1.00 63.59 93 ALA A O 1
ATOM 724 N N . GLU A 1 94 ? 19.200 -1.693 -24.041 1.00 69.88 94 GLU A N 1
ATOM 725 C CA . GLU A 1 94 ? 19.257 -0.221 -24.100 1.00 69.88 94 GLU A CA 1
ATOM 726 C C . GLU A 1 94 ? 20.310 0.355 -23.139 1.00 69.88 94 GLU A C 1
ATOM 728 O O . GLU A 1 94 ? 21.008 1.318 -23.463 1.00 69.88 94 GLU A O 1
ATOM 733 N N . HIS A 1 95 ? 20.432 -0.203 -21.930 1.00 68.12 95 HIS A N 1
ATOM 734 C CA . HIS A 1 95 ? 21.430 0.261 -20.970 1.00 68.12 95 HIS A CA 1
ATOM 735 C C . HIS A 1 95 ? 22.854 -0.061 -21.439 1.00 68.12 95 HIS A C 1
ATOM 737 O O . HIS A 1 95 ? 23.734 0.798 -21.357 1.00 68.12 95 HIS A O 1
ATOM 743 N N . ARG A 1 96 ? 23.075 -1.263 -21.990 1.00 67.62 96 ARG A N 1
ATOM 744 C CA . ARG A 1 96 ? 24.363 -1.658 -22.576 1.00 67.62 96 ARG A CA 1
ATOM 745 C C . ARG A 1 96 ? 24.747 -0.783 -23.768 1.00 67.62 96 ARG A C 1
ATOM 747 O O . ARG A 1 96 ? 25.900 -0.372 -23.829 1.00 67.62 96 ARG A O 1
ATOM 754 N N . GLU A 1 97 ? 23.804 -0.423 -24.637 1.00 71.81 97 GLU A N 1
ATOM 755 C CA . GLU A 1 97 ? 24.045 0.516 -25.745 1.00 71.81 97 GLU A CA 1
ATOM 756 C C . GLU A 1 97 ? 24.424 1.919 -25.264 1.00 71.81 97 GLU A C 1
ATOM 758 O O . GLU A 1 97 ? 25.352 2.534 -25.784 1.00 71.81 97 GLU A O 1
ATOM 763 N N . ARG A 1 98 ? 23.756 2.446 -24.232 1.00 73.00 98 ARG A N 1
ATOM 764 C CA . ARG A 1 98 ? 24.112 3.767 -23.687 1.00 73.00 98 ARG A CA 1
ATOM 765 C C . ARG A 1 98 ? 25.488 3.765 -23.027 1.00 73.00 98 ARG A C 1
ATOM 767 O O . ARG A 1 98 ? 26.218 4.751 -23.129 1.00 73.00 98 ARG A O 1
ATOM 774 N N . VAL A 1 99 ? 25.848 2.681 -22.339 1.00 70.56 99 VAL A N 1
ATOM 775 C CA . VAL A 1 99 ? 27.172 2.529 -21.721 1.00 70.56 99 VAL A CA 1
ATOM 776 C C . VAL A 1 99 ? 28.251 2.347 -22.789 1.00 70.56 99 VAL A C 1
ATOM 778 O O . VAL A 1 99 ? 29.292 2.998 -22.695 1.00 70.56 99 VAL A O 1
ATOM 781 N N . SER A 1 100 ? 28.001 1.548 -23.830 1.00 69.00 100 SER A N 1
ATOM 782 C CA . SER A 1 100 ? 28.947 1.355 -24.933 1.00 69.00 100 SER A CA 1
ATOM 783 C C . SER A 1 100 ? 29.137 2.632 -25.754 1.00 69.00 100 SER A C 1
ATOM 785 O O . SER A 1 100 ? 30.272 2.969 -26.080 1.00 69.00 100 SER A O 1
ATOM 787 N N . ALA A 1 101 ? 28.079 3.412 -25.995 1.00 70.31 101 ALA A N 1
ATOM 788 C CA . ALA A 1 101 ? 28.167 4.719 -26.648 1.00 70.31 101 ALA A CA 1
ATOM 789 C C . ALA A 1 101 ? 28.985 5.726 -25.823 1.00 70.31 101 ALA A C 1
ATOM 791 O O . ALA A 1 101 ? 29.815 6.450 -26.372 1.00 70.31 101 ALA A O 1
ATOM 792 N N . ARG A 1 102 ? 28.818 5.739 -24.492 1.00 71.00 102 ARG A N 1
ATOM 793 C CA . ARG A 1 102 ? 29.649 6.556 -23.592 1.00 71.00 102 ARG A CA 1
ATOM 794 C C . ARG A 1 102 ? 31.104 6.099 -23.599 1.00 71.00 102 ARG A C 1
ATOM 796 O O . ARG A 1 102 ? 31.991 6.934 -23.728 1.00 71.00 102 ARG A O 1
ATOM 803 N N . GLN A 1 103 ? 31.366 4.796 -23.511 1.00 70.81 103 GLN A N 1
ATOM 804 C CA . GLN A 1 103 ? 32.729 4.265 -23.592 1.00 70.81 103 GLN A CA 1
ATOM 805 C C . GLN A 1 103 ? 33.385 4.562 -24.944 1.00 70.81 103 GLN A C 1
ATOM 807 O O . GLN A 1 103 ? 34.560 4.914 -24.972 1.00 70.81 103 GLN A O 1
ATOM 812 N N . ALA A 1 104 ? 32.646 4.469 -26.050 1.00 68.56 104 ALA A N 1
ATOM 813 C CA . ALA A 1 104 ? 33.136 4.811 -27.382 1.00 68.56 104 ALA A CA 1
ATOM 814 C C . ALA A 1 104 ? 33.443 6.311 -27.508 1.00 68.56 104 ALA A C 1
ATOM 816 O O . ALA A 1 104 ? 34.478 6.675 -28.060 1.00 68.56 104 ALA A O 1
ATOM 817 N N . PHE A 1 105 ? 32.595 7.174 -26.940 1.00 73.25 105 PHE A N 1
ATOM 818 C CA . PHE A 1 105 ? 32.840 8.614 -26.867 1.00 73.25 105 PHE A CA 1
ATOM 819 C C . PHE A 1 105 ? 34.110 8.937 -26.067 1.00 73.25 105 PHE A C 1
ATOM 821 O O . PHE A 1 105 ? 34.985 9.638 -26.567 1.00 73.25 105 PHE A O 1
ATOM 828 N N . PHE A 1 106 ? 34.267 8.363 -24.870 1.00 68.75 106 PHE A N 1
ATOM 829 C CA . PHE A 1 106 ? 35.471 8.562 -24.057 1.00 68.75 106 PHE A CA 1
ATOM 830 C C . PHE A 1 106 ? 36.729 7.981 -24.710 1.00 68.75 106 PHE A C 1
ATOM 832 O O . PHE A 1 106 ? 37.782 8.606 -24.653 1.00 68.75 106 PHE A O 1
ATOM 839 N N . ARG A 1 107 ? 36.633 6.828 -25.382 1.00 65.38 107 ARG A N 1
ATOM 840 C CA . ARG A 1 107 ? 37.759 6.232 -26.115 1.00 65.38 107 ARG A CA 1
ATOM 841 C C . ARG A 1 107 ? 38.191 7.103 -27.298 1.00 65.38 107 ARG A C 1
ATOM 843 O O . ARG A 1 107 ? 39.385 7.269 -27.506 1.00 65.38 107 ARG A O 1
ATOM 850 N N . ARG A 1 108 ? 37.235 7.684 -28.031 1.00 66.44 108 ARG A N 1
ATOM 851 C CA . ARG A 1 108 ? 37.495 8.600 -29.153 1.00 66.44 108 ARG A CA 1
ATOM 852 C C . ARG A 1 108 ? 38.040 9.954 -28.697 1.00 66.44 108 ARG A C 1
ATOM 854 O O . ARG A 1 108 ? 38.806 10.568 -29.422 1.00 66.44 108 ARG A O 1
ATOM 861 N N . TRP A 1 109 ? 37.662 10.413 -27.505 1.00 66.81 109 TRP A N 1
ATOM 862 C CA . TRP A 1 109 ? 38.260 11.603 -26.899 1.00 66.81 109 TRP A CA 1
ATOM 863 C C . TRP A 1 109 ? 39.691 11.317 -26.419 1.00 66.81 109 TRP A C 1
ATOM 865 O O . TRP A 1 109 ? 40.584 12.127 -26.633 1.00 66.81 109 TRP A O 1
ATOM 875 N N . TRP A 1 110 ? 39.933 10.154 -25.813 1.00 65.44 110 TRP A N 1
ATOM 876 C CA . TRP A 1 110 ? 41.252 9.799 -25.285 1.00 65.44 110 TRP A CA 1
ATOM 877 C C . TRP A 1 110 ? 42.281 9.445 -26.376 1.00 65.44 110 TRP A C 1
ATOM 879 O O . TRP A 1 110 ? 43.453 9.744 -26.198 1.00 65.44 110 TRP A O 1
ATOM 889 N N . ASN A 1 111 ? 41.855 8.864 -27.506 1.00 63.12 111 ASN A N 1
ATOM 890 C CA . ASN A 1 111 ? 42.688 8.617 -28.693 1.00 63.12 111 ASN A CA 1
ATOM 891 C C . ASN A 1 111 ? 41.938 9.060 -29.966 1.00 63.12 111 ASN A C 1
ATOM 893 O O . ASN A 1 111 ? 41.240 8.245 -30.579 1.00 63.12 111 ASN A O 1
ATOM 897 N N . PRO A 1 112 ? 42.028 10.346 -30.349 1.00 59.25 112 PRO A N 1
ATOM 898 C CA . PRO A 1 112 ? 41.348 10.867 -31.534 1.00 59.25 112 PRO A CA 1
ATOM 899 C C . PRO A 1 112 ? 42.002 10.418 -32.850 1.00 59.25 112 PRO A C 1
ATOM 901 O O . PRO A 1 112 ? 41.285 10.230 -33.832 1.00 59.25 112 PRO A O 1
ATOM 904 N N . ASP A 1 113 ? 43.310 10.147 -32.837 1.00 62.16 113 ASP A N 1
ATOM 905 C CA . ASP A 1 113 ? 44.084 9.693 -33.990 1.00 62.16 113 ASP A CA 1
ATOM 906 C C . ASP A 1 113 ? 44.652 8.304 -33.683 1.00 62.16 113 ASP A C 1
ATOM 908 O O . ASP A 1 113 ? 45.506 8.133 -32.816 1.00 62.16 113 ASP A O 1
ATOM 912 N N . GLY A 1 114 ? 44.121 7.273 -34.336 1.00 57.09 114 GLY A N 1
ATOM 913 C CA . GLY A 1 114 ? 44.664 5.925 -34.226 1.00 57.09 114 GLY A CA 1
ATOM 914 C C . GLY A 1 114 ? 45.994 5.809 -34.968 1.00 57.09 114 GLY A C 1
ATOM 915 O O . GLY A 1 114 ? 45.986 5.459 -36.146 1.00 57.09 114 GLY A O 1
ATOM 916 N N . SER A 1 115 ? 47.102 6.061 -34.268 1.00 46.59 115 SER A N 1
ATOM 917 C CA . SER A 1 115 ? 48.443 5.530 -34.560 1.00 46.59 115 SER A CA 1
ATOM 918 C C . SER A 1 115 ? 49.275 5.463 -33.286 1.00 46.59 115 SER A C 1
ATOM 920 O O . SER A 1 115 ? 49.519 6.549 -32.713 1.00 46.59 115 SER A O 1
#

Secondary structure (DSSP, 8-state):
-HHHHHHHHHHHHHH----HHHHHHHHHHHHHHHHHHHHHHHHHHHTT--TT-HHHHHHHHHHHHHHHHHHHHHHHHHHHHTS-HHHHHHHHHHHHHHHHHHHHHHHHHH-SS--

pLDDT: mean 72.65, std 14.05, range [46.31, 92.44]

Radius of gyration: 23.71 Å; chains: 1; bounding box: 66×24×59 Å

Foldseek 3Di:
DVVVVVVVVVVVVVVDPDDVVVVVVLLVVLQVLQVVLVVVLVVCVVVPDDCPPPVNVVSNVRSVVSSVVSVVVVVVCCVVPVPPPVVVVVVVVVVVVVVVVVVVVVVCVVPVDDD

Organism: NCBI:txid535907

Sequence (115 aa):
MLRALINWMDRDWASRRYNPVFAFAQRLVWGVPVFLSLAAVAALESLGSSHDDPLVLGVLALGGAGMFAIMLVSLYRWAAGYSRSDYQERAAAEHRERVSARQAFFRRWWNPDGS